Protein AF-A0A4Q2QR35-F1 (afdb_monomer_lite)

Foldseek 3Di:
DQEPQDPDDDDDAFQCPCVVVCVVVVRHVLHDDDPQQKAWQDLDPPDCRHPLNSVLSVLCSPPNPVCSQVVLQVVLVVCCVPWHPDDPPDGSSSSVSCCRNPTVVVVQCVVQPPHGQWDWDAPPDVRPTIITGRCRNRDPVD

Secondary structure (DSSP, 8-state):
-B-SSSSSB----STTTTHHHHHHTTTTSSSPPPSSSEEE--SSS--TTSHHHHHHHHHHHHH-STTHHHHHHHHHHHHHHHTS---TT--HHHHHHHHIIIIIHHHHHHHHTTS-SSEEEE-STT-S-EEEE-GGG--TT-

Structure (mmCIF, N/CA/C/O backbone):
data_AF-A0A4Q2QR35-F1
#
_entry.id   AF-A0A4Q2QR35-F1
#
loop_
_atom_site.group_PDB
_atom_site.id
_atom_site.type_symbol
_atom_site.label_atom_id
_atom_site.label_alt_id
_atom_site.label_comp_id
_atom_site.label_asym_id
_atom_site.label_entity_id
_atom_site.label_seq_id
_atom_site.pdbx_PDB_ins_code
_atom_site.Cartn_x
_atom_site.Cartn_y
_atom_site.Cartn_z
_atom_site.occupancy
_atom_site.B_iso_or_equiv
_atom_site.auth_seq_id
_atom_site.auth_comp_id
_atom_site.auth_asym_id
_atom_site.auth_atom_id
_atom_site.pdbx_PDB_model_num
ATOM 1 N N . ARG A 1 1 ? 11.200 -2.510 -7.151 1.00 91.19 1 ARG A N 1
ATOM 2 C CA . ARG A 1 1 ? 9.877 -3.135 -7.326 1.00 91.19 1 ARG A CA 1
ATOM 3 C C . ARG A 1 1 ? 10.066 -4.628 -7.546 1.00 91.19 1 ARG A C 1
ATOM 5 O O . ARG A 1 1 ? 10.748 -5.020 -8.490 1.00 91.19 1 ARG A O 1
ATOM 12 N N . TYR A 1 2 ? 9.499 -5.421 -6.643 1.00 95.06 2 TYR A N 1
ATOM 13 C CA . TYR A 1 2 ? 9.381 -6.875 -6.768 1.00 95.06 2 TYR A CA 1
ATOM 14 C C . TYR A 1 2 ? 8.197 -7.239 -7.665 1.00 95.06 2 TYR A C 1
ATOM 16 O O . TYR A 1 2 ? 7.339 -6.388 -7.914 1.00 95.06 2 TYR A O 1
ATOM 24 N N . SER A 1 3 ? 8.164 -8.479 -8.143 1.00 96.56 3 SER A N 1
ATOM 25 C CA . SER A 1 3 ? 7.060 -9.021 -8.930 1.00 96.56 3 SER A CA 1
ATOM 26 C C . SER A 1 3 ? 6.610 -10.373 -8.389 1.00 96.56 3 SER A C 1
ATOM 28 O O . SER A 1 3 ? 7.407 -11.089 -7.794 1.00 96.56 3 SER A O 1
ATOM 30 N N . LEU A 1 4 ? 5.345 -10.715 -8.629 1.00 97.00 4 LEU A N 1
ATOM 31 C CA . LEU A 1 4 ? 4.833 -12.076 -8.462 1.00 97.00 4 LEU A CA 1
ATOM 32 C C . LEU A 1 4 ? 5.159 -12.960 -9.679 1.00 97.00 4 LEU A C 1
ATOM 34 O O . LEU A 1 4 ? 5.095 -14.178 -9.587 1.00 97.00 4 LEU A O 1
ATOM 38 N N . ASP A 1 5 ? 5.543 -12.352 -10.805 1.00 97.75 5 ASP A N 1
ATOM 39 C CA . ASP A 1 5 ? 5.829 -13.030 -12.074 1.00 97.75 5 ASP A CA 1
ATOM 40 C C . ASP A 1 5 ? 7.321 -13.365 -12.265 1.00 97.75 5 ASP A C 1
ATOM 42 O O . ASP A 1 5 ? 7.686 -14.070 -13.205 1.00 97.75 5 ASP A O 1
ATOM 46 N N . ARG A 1 6 ? 8.210 -12.820 -11.422 1.00 97.38 6 ARG A N 1
ATOM 47 C CA . ARG A 1 6 ? 9.669 -13.007 -11.514 1.00 97.38 6 ARG A CA 1
ATOM 48 C C . ARG A 1 6 ? 10.294 -13.068 -10.123 1.00 97.38 6 ARG A C 1
ATOM 50 O O . ARG A 1 6 ? 9.912 -12.310 -9.236 1.00 97.38 6 ARG A O 1
ATOM 57 N N . GLU A 1 7 ? 11.289 -13.934 -9.958 1.00 96.44 7 GLU A N 1
ATOM 58 C CA . GLU A 1 7 ? 12.021 -14.082 -8.699 1.00 96.44 7 GLU A CA 1
ATOM 59 C C . GLU A 1 7 ? 12.931 -12.873 -8.420 1.00 96.44 7 GLU A C 1
ATOM 61 O O . GLU A 1 7 ? 13.585 -12.334 -9.315 1.00 96.44 7 GLU A O 1
ATOM 66 N N . GLY A 1 8 ? 13.001 -12.465 -7.150 1.00 95.88 8 GLY A N 1
ATOM 67 C CA . GLY A 1 8 ? 13.925 -11.433 -6.684 1.00 95.88 8 GLY A CA 1
ATOM 68 C C . GLY A 1 8 ? 13.545 -9.998 -7.070 1.00 95.88 8 GLY A C 1
ATOM 69 O O . GLY A 1 8 ? 12.407 -9.669 -7.412 1.00 95.88 8 GLY A O 1
ATOM 70 N N . LEU A 1 9 ? 14.516 -9.092 -6.934 1.00 96.00 9 LEU A N 1
ATOM 71 C CA . LEU A 1 9 ? 14.343 -7.676 -7.254 1.00 96.00 9 LEU A CA 1
ATOM 72 C C . LEU A 1 9 ? 14.358 -7.470 -8.776 1.00 96.00 9 LEU A C 1
ATOM 74 O O . LEU A 1 9 ? 15.400 -7.607 -9.405 1.00 96.00 9 LEU A O 1
ATOM 78 N N . VAL A 1 10 ? 13.215 -7.080 -9.347 1.00 96.44 10 VAL A N 1
ATOM 79 C CA . VAL A 1 10 ? 13.045 -6.934 -10.806 1.00 96.44 10 VAL A CA 1
ATOM 80 C C . VAL A 1 10 ? 13.435 -5.548 -11.320 1.00 96.44 10 VAL A C 1
ATOM 82 O O . VAL A 1 10 ? 14.052 -5.425 -12.371 1.00 96.44 10 VAL A O 1
ATOM 85 N N . TYR A 1 11 ? 13.069 -4.487 -10.597 1.00 94.38 11 TYR A N 1
ATOM 86 C CA . TYR A 1 11 ? 13.303 -3.107 -11.040 1.00 94.38 11 TYR A CA 1
ATOM 87 C C . TYR A 1 11 ? 13.802 -2.224 -9.901 1.00 94.38 11 TYR A C 1
ATOM 89 O O . TYR A 1 11 ? 13.173 -2.175 -8.844 1.00 94.38 11 TYR A O 1
ATOM 97 N N . ALA A 1 12 ? 14.893 -1.490 -10.111 1.00 91.56 12 ALA A N 1
ATOM 98 C CA . ALA A 1 12 ? 15.470 -0.588 -9.108 1.00 91.56 12 ALA A CA 1
ATOM 99 C C . ALA A 1 12 ? 16.026 0.719 -9.703 1.00 91.56 12 ALA A C 1
ATOM 101 O O . ALA A 1 12 ? 16.805 1.407 -9.047 1.00 91.56 12 ALA A O 1
ATOM 102 N N . HIS A 1 13 ? 15.643 1.058 -10.937 1.00 88.88 13 HIS A N 1
ATOM 103 C CA . HIS A 1 13 ? 16.084 2.286 -11.598 1.00 88.88 13 HIS A CA 1
ATOM 104 C C . HIS A 1 13 ? 15.199 3.486 -11.226 1.00 88.88 13 HIS A C 1
ATOM 106 O O . HIS A 1 13 ? 14.014 3.345 -10.916 1.00 88.88 13 HIS A O 1
ATOM 112 N N . GLU A 1 14 ? 15.772 4.685 -11.280 1.00 85.69 14 GLU A N 1
ATOM 113 C CA . GLU A 1 14 ? 15.060 5.958 -11.114 1.00 85.69 14 GLU A CA 1
ATOM 114 C C . GLU A 1 14 ? 14.505 6.488 -12.448 1.00 85.69 14 GLU A C 1
ATOM 116 O O . GLU A 1 14 ? 14.968 6.106 -13.527 1.00 85.69 14 GLU A O 1
ATOM 121 N N . GLY A 1 15 ? 13.512 7.379 -12.380 1.00 86.56 15 GLY A N 1
ATOM 122 C CA . GLY A 1 15 ? 12.975 8.085 -13.550 1.00 86.56 15 GLY A CA 1
ATOM 123 C C . GLY A 1 15 ? 12.223 7.188 -14.536 1.00 86.56 15 GLY A C 1
ATOM 124 O O . GLY A 1 15 ? 12.130 7.519 -15.717 1.00 86.56 15 GLY A O 1
ATOM 125 N N . ASN A 1 16 ? 11.733 6.035 -14.064 1.00 87.81 16 ASN A N 1
ATOM 126 C CA . ASN A 1 16 ? 10.980 5.044 -14.847 1.00 87.81 16 ASN A CA 1
ATOM 127 C C . ASN A 1 16 ? 11.742 4.470 -16.067 1.00 87.81 16 ASN A C 1
ATOM 129 O O . ASN A 1 16 ? 11.131 3.922 -16.985 1.00 87.81 16 ASN A O 1
ATOM 133 N N . LYS A 1 17 ? 13.078 4.584 -16.085 1.00 90.81 17 LYS A N 1
ATOM 134 C CA . LYS A 1 17 ? 13.942 4.134 -17.189 1.00 90.81 17 LYS A CA 1
ATOM 135 C C . LYS A 1 17 ? 13.889 2.616 -17.354 1.00 90.81 17 LYS A C 1
ATOM 137 O O . LYS A 1 17 ? 14.267 1.896 -16.437 1.00 90.81 17 LYS A O 1
ATOM 142 N N . GLY A 1 18 ? 13.483 2.130 -18.526 1.00 91.94 18 GLY A N 1
ATOM 143 C CA . GLY A 1 18 ? 13.406 0.689 -18.801 1.00 91.94 18 GLY A CA 1
ATOM 144 C C . GLY A 1 18 ? 12.175 -0.002 -18.197 1.00 91.94 18 GLY A C 1
ATOM 145 O O . GLY A 1 18 ? 12.056 -1.225 -18.262 1.00 91.94 18 GLY A O 1
ATOM 146 N N . PHE A 1 19 ? 11.279 0.744 -17.534 1.00 92.62 19 PHE A N 1
ATOM 147 C CA . PHE A 1 19 ? 10.135 0.151 -16.842 1.00 92.62 19 PHE A CA 1
ATOM 148 C C . PHE A 1 19 ? 9.063 -0.348 -17.818 1.00 92.62 19 PHE A C 1
ATOM 150 O O . PHE A 1 19 ? 8.496 -1.419 -17.612 1.00 92.62 19 PHE A O 1
ATOM 157 N N . SER A 1 20 ? 8.795 0.409 -18.885 1.00 92.31 20 SER A N 1
ATOM 158 C CA . SER A 1 20 ? 7.781 0.061 -19.888 1.00 92.31 20 SER A CA 1
ATOM 159 C C . SER A 1 20 ? 8.139 -1.221 -20.640 1.00 92.31 20 SER A C 1
ATOM 161 O O . SER A 1 20 ? 7.267 -2.039 -20.918 1.00 92.31 20 SER A O 1
ATOM 163 N N . GLU A 1 21 ? 9.425 -1.428 -20.911 1.00 95.19 21 GLU A N 1
ATOM 164 C CA . GLU A 1 21 ? 9.965 -2.632 -21.536 1.00 95.19 21 GLU A CA 1
ATOM 165 C C . GLU A 1 21 ? 9.752 -3.847 -20.628 1.00 95.19 21 GLU A C 1
ATOM 167 O O . GLU A 1 21 ? 9.190 -4.848 -21.066 1.00 95.19 21 GLU A O 1
ATOM 172 N N . LEU A 1 22 ? 10.075 -3.733 -19.334 1.00 95.50 22 LEU A N 1
ATOM 173 C CA . LEU A 1 22 ? 9.804 -4.796 -18.358 1.00 95.50 22 LEU A CA 1
ATOM 174 C C . LEU A 1 22 ? 8.311 -5.141 -18.281 1.00 95.50 22 LEU A C 1
ATOM 176 O O . LEU A 1 22 ? 7.949 -6.316 -18.212 1.00 95.50 22 LEU A O 1
ATOM 180 N N . VAL A 1 23 ? 7.434 -4.132 -18.299 1.00 94.81 23 VAL A N 1
ATOM 181 C CA . VAL A 1 23 ? 5.980 -4.350 -18.330 1.00 94.81 23 VAL A CA 1
ATOM 182 C C . VAL A 1 23 ? 5.572 -5.101 -19.603 1.00 94.81 23 VAL A C 1
ATOM 184 O O . VAL A 1 23 ? 4.824 -6.073 -19.505 1.00 94.81 23 VAL A O 1
ATOM 187 N N . ALA A 1 24 ? 6.089 -4.707 -20.771 1.00 96.19 24 ALA A N 1
ATOM 188 C CA . ALA A 1 24 ? 5.803 -5.360 -22.051 1.00 96.19 24 ALA A CA 1
ATOM 189 C C . ALA A 1 24 ? 6.291 -6.820 -22.100 1.00 96.19 24 ALA A C 1
ATOM 191 O O . ALA A 1 24 ? 5.632 -7.677 -22.683 1.00 96.19 24 ALA A O 1
ATOM 192 N N . GLU A 1 25 ? 7.396 -7.13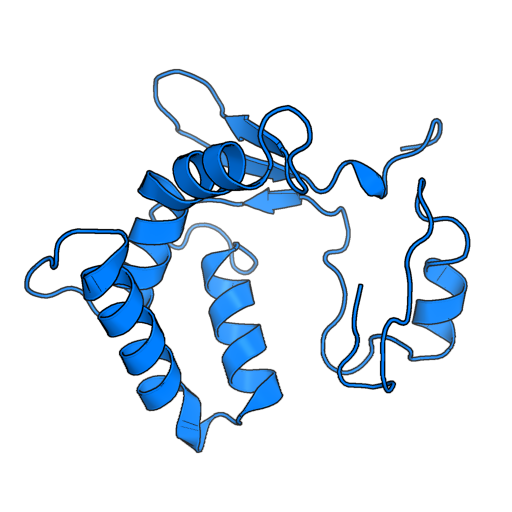0 -21.424 1.00 96.62 25 GLU A N 1
ATOM 193 C CA . GLU A 1 25 ? 7.897 -8.497 -21.237 1.00 96.62 25 GLU A CA 1
ATOM 194 C C . GLU A 1 25 ? 7.123 -9.306 -20.173 1.00 96.62 25 GLU A C 1
ATOM 196 O O . GLU A 1 25 ? 7.540 -10.403 -19.791 1.00 96.62 25 GLU A O 1
ATOM 201 N N . GLY A 1 26 ? 6.030 -8.765 -19.630 1.00 96.56 26 GLY A N 1
ATOM 202 C CA . GLY A 1 26 ? 5.183 -9.453 -18.659 1.00 96.56 26 GLY A CA 1
ATOM 203 C C . GLY A 1 26 ? 5.749 -9.499 -17.240 1.00 96.56 26 GLY A C 1
ATOM 204 O O . GLY A 1 26 ? 5.298 -10.312 -16.439 1.00 96.56 26 GLY A O 1
ATOM 205 N N . ALA A 1 27 ? 6.710 -8.635 -16.894 1.00 97.00 27 ALA A N 1
ATOM 206 C CA . ALA A 1 27 ? 7.336 -8.642 -15.573 1.00 97.00 27 ALA A CA 1
ATOM 207 C C . ALA A 1 27 ? 6.392 -8.271 -14.420 1.00 97.00 27 ALA A C 1
ATOM 209 O O . ALA A 1 27 ? 6.796 -8.443 -13.280 1.00 97.00 27 ALA A O 1
ATOM 210 N N . TYR A 1 28 ? 5.194 -7.737 -14.681 1.00 96.81 28 TYR A N 1
ATOM 211 C CA . TYR A 1 28 ? 4.214 -7.311 -13.666 1.00 96.81 28 TYR A CA 1
ATOM 212 C C . TYR A 1 28 ? 2.772 -7.657 -14.070 1.00 96.81 28 TYR A C 1
ATOM 214 O O . TYR A 1 28 ? 1.852 -6.882 -13.812 1.00 96.81 28 TYR A O 1
ATOM 222 N N . LYS A 1 29 ? 2.576 -8.779 -14.766 1.00 96.56 29 LYS A N 1
ATOM 223 C CA . LYS A 1 29 ? 1.272 -9.196 -15.290 1.00 96.56 29 LYS A CA 1
ATOM 224 C C . LYS A 1 29 ? 0.277 -9.525 -14.175 1.00 96.56 29 LYS A C 1
ATOM 226 O O . LYS A 1 29 ? -0.887 -9.159 -14.293 1.00 96.56 29 LYS A O 1
ATOM 231 N N . THR A 1 30 ? 0.728 -10.197 -13.117 1.00 97.25 30 THR A N 1
ATOM 232 C CA . THR A 1 30 ? -0.154 -10.671 -12.040 1.00 97.25 30 THR A CA 1
ATOM 233 C C . THR A 1 30 ? -0.607 -9.530 -11.127 1.00 97.25 30 THR A C 1
ATOM 235 O O . THR A 1 30 ? -1.761 -9.490 -10.719 1.00 97.25 30 THR A O 1
ATOM 238 N N . PHE A 1 31 ? 0.271 -8.562 -10.845 1.00 96.50 31 PHE A N 1
ATOM 239 C CA . PHE A 1 31 ? -0.081 -7.363 -10.079 1.00 96.50 31 PHE A CA 1
ATOM 240 C C . PHE A 1 31 ? 0.596 -6.111 -10.670 1.00 96.50 31 PHE A C 1
ATOM 242 O O . PHE A 1 31 ? 1.737 -5.768 -10.304 1.00 96.50 31 PHE A O 1
ATOM 249 N N . PRO A 1 32 ? -0.086 -5.417 -11.602 1.00 95.25 32 PRO A N 1
ATOM 250 C CA . PRO A 1 32 ? 0.458 -4.251 -12.284 1.00 95.25 32 PRO A CA 1
ATOM 251 C C . PRO A 1 32 ? 0.827 -3.108 -11.335 1.00 95.25 32 PRO A C 1
ATOM 253 O O . PRO A 1 32 ? 0.278 -2.939 -10.240 1.00 95.25 32 PRO A O 1
ATOM 256 N N . ALA A 1 33 ? 1.797 -2.293 -11.752 1.00 92.69 33 ALA A N 1
ATOM 257 C CA . ALA A 1 33 ? 2.019 -1.013 -11.093 1.00 92.69 33 ALA A CA 1
ATOM 258 C C . ALA A 1 33 ? 0.815 -0.099 -11.312 1.00 92.69 33 ALA A C 1
ATOM 260 O O . ALA A 1 33 ? 0.085 -0.239 -12.289 1.00 92.69 33 ALA A O 1
ATOM 261 N N . ASP A 1 34 ? 0.633 0.835 -10.389 1.00 92.44 34 ASP A N 1
ATOM 262 C CA . ASP A 1 34 ? -0.281 1.943 -10.606 1.00 92.44 34 ASP A CA 1
ATOM 263 C C . ASP A 1 34 ? 0.103 2.733 -11.869 1.00 92.44 34 ASP A C 1
ATOM 265 O O . ASP A 1 34 ? 1.296 2.831 -12.183 1.00 92.44 34 ASP A O 1
ATOM 269 N N . SER A 1 35 ? -0.871 3.229 -12.631 1.00 88.62 35 SER A N 1
ATOM 270 C CA . SER A 1 35 ? -0.611 3.839 -13.939 1.00 88.62 35 SER A CA 1
ATOM 271 C C . SER A 1 35 ? 0.199 5.124 -13.828 1.00 88.62 35 SER A C 1
ATOM 273 O O . SER A 1 35 ? 1.215 5.256 -14.515 1.00 88.62 35 SER A O 1
ATOM 275 N N . ASP A 1 36 ? -0.201 6.025 -12.934 1.00 88.88 36 ASP A N 1
ATOM 276 C CA . ASP A 1 36 ? 0.436 7.328 -12.727 1.00 88.88 36 ASP A CA 1
ATOM 277 C C . ASP A 1 36 ? 1.259 7.373 -11.429 1.00 88.88 36 ASP A C 1
ATOM 279 O O . ASP A 1 36 ? 2.115 8.238 -11.255 1.00 88.88 36 ASP A O 1
ATOM 283 N N . GLY A 1 37 ? 1.111 6.371 -10.558 1.00 90.81 37 GLY A N 1
ATOM 284 C CA . GLY A 1 37 ? 1.793 6.327 -9.273 1.00 90.81 37 GLY A CA 1
ATOM 285 C C . GLY A 1 37 ? 1.152 7.245 -8.236 1.00 90.81 37 GLY A C 1
ATOM 286 O O . GLY A 1 37 ? 1.826 7.557 -7.250 1.00 90.81 37 GLY A O 1
ATOM 287 N N . ILE A 1 38 ? -0.094 7.667 -8.452 1.00 93.06 38 ILE A N 1
ATOM 288 C CA . ILE A 1 38 ? -0.898 8.492 -7.558 1.00 93.06 38 ILE A CA 1
ATOM 289 C C . ILE A 1 38 ? -1.971 7.598 -6.951 1.00 93.06 38 ILE A C 1
ATOM 291 O O . ILE A 1 38 ? -2.895 7.153 -7.610 1.00 93.06 38 ILE A O 1
ATOM 295 N N . LEU A 1 39 ? -1.859 7.351 -5.653 1.00 94.50 39 LEU A N 1
ATOM 296 C CA . LEU A 1 39 ? -2.762 6.463 -4.937 1.00 94.50 39 LEU A CA 1
ATOM 297 C C . LEU A 1 39 ? -3.631 7.281 -3.982 1.00 94.50 39 LEU A C 1
ATOM 299 O O . LEU A 1 39 ? -3.097 7.769 -2.979 1.00 94.50 39 LEU A O 1
ATOM 303 N N . PRO A 1 40 ? -4.939 7.450 -4.248 1.00 95.50 40 PRO A N 1
ATOM 304 C CA . PRO A 1 40 ? -5.844 8.114 -3.319 1.00 95.50 40 PRO A CA 1
ATOM 305 C C . PRO A 1 40 ? -5.779 7.481 -1.925 1.00 95.50 40 PRO A C 1
ATOM 307 O O . PRO A 1 40 ? -5.769 6.259 -1.772 1.00 95.50 40 PRO A O 1
ATOM 310 N N . LEU A 1 41 ? -5.707 8.320 -0.897 1.00 94.38 41 LEU A N 1
ATOM 311 C CA . LEU A 1 41 ? -5.577 7.925 0.500 1.00 94.38 41 LEU A CA 1
ATOM 312 C C . LEU A 1 41 ? -6.768 8.477 1.284 1.00 94.38 41 LEU A C 1
ATOM 314 O O . LEU A 1 41 ? -6.650 9.461 2.011 1.00 94.38 41 LEU A O 1
ATOM 318 N N . MET A 1 42 ? -7.919 7.837 1.103 1.00 89.06 42 MET A N 1
ATOM 319 C CA . MET A 1 42 ? -9.195 8.307 1.638 1.00 89.06 42 MET A CA 1
ATOM 320 C C . MET A 1 42 ? -9.612 7.518 2.879 1.00 89.06 42 MET A C 1
ATOM 322 O O . MET A 1 42 ? -9.319 6.327 3.021 1.00 89.06 42 MET A O 1
ATOM 326 N N . ASP A 1 43 ? -10.316 8.182 3.790 1.00 88.31 43 ASP A N 1
ATOM 327 C CA . ASP A 1 43 ? -10.919 7.565 4.972 1.00 88.31 43 ASP A CA 1
ATOM 328 C C . ASP A 1 43 ? -12.221 6.809 4.669 1.00 88.31 43 ASP A C 1
ATOM 330 O O . ASP A 1 43 ? -12.694 6.069 5.532 1.00 88.31 43 ASP A O 1
ATOM 334 N N . ASP A 1 44 ? -12.718 6.905 3.434 1.00 88.62 44 ASP A N 1
ATOM 335 C CA . ASP A 1 44 ? -13.913 6.233 2.921 1.00 88.62 44 ASP A CA 1
ATOM 336 C C . ASP A 1 44 ? -13.707 5.746 1.463 1.00 88.62 44 ASP A C 1
ATOM 338 O O . ASP A 1 44 ? -12.735 6.124 0.802 1.00 88.62 44 ASP A O 1
ATOM 342 N N . GLU A 1 45 ? -14.587 4.875 0.966 1.00 87.25 45 GLU A N 1
ATOM 343 C CA . GLU A 1 45 ? -14.531 4.235 -0.363 1.00 87.25 45 GLU A CA 1
ATOM 344 C C . GLU A 1 45 ? -15.003 5.179 -1.483 1.00 87.25 45 GLU A C 1
ATOM 346 O O . GLU A 1 45 ? -16.053 4.992 -2.091 1.00 87.25 45 GLU A O 1
ATOM 351 N N . TRP A 1 46 ? -14.236 6.241 -1.746 1.00 85.75 46 TRP A N 1
ATOM 352 C CA . TRP A 1 46 ? -14.572 7.217 -2.797 1.00 85.75 46 TRP A CA 1
ATOM 353 C C . TRP A 1 46 ? -13.979 6.882 -4.168 1.00 85.75 46 TRP A C 1
ATOM 355 O O . TRP A 1 46 ? -14.491 7.358 -5.181 1.00 85.75 46 TRP A O 1
ATOM 365 N N . PHE A 1 47 ? -12.900 6.095 -4.201 1.00 86.88 47 PHE A N 1
ATOM 366 C CA . PHE A 1 47 ? -12.202 5.701 -5.424 1.00 86.88 47 PHE A CA 1
ATOM 367 C C . PHE A 1 47 ? -12.009 4.186 -5.450 1.00 86.88 47 PHE A C 1
ATOM 369 O O . PHE A 1 47 ? -11.573 3.591 -4.463 1.00 86.88 47 PHE A O 1
ATOM 376 N N . ASP A 1 48 ? -12.289 3.573 -6.598 1.00 85.50 48 ASP A N 1
ATOM 377 C CA . ASP A 1 48 ? -12.195 2.120 -6.778 1.00 85.50 48 ASP A CA 1
ATOM 378 C C . ASP A 1 48 ? -10.754 1.594 -6.625 1.00 85.50 48 ASP A C 1
ATOM 380 O O . ASP A 1 48 ? -10.541 0.435 -6.268 1.00 85.50 48 ASP A O 1
ATOM 384 N N . ASP A 1 49 ? -9.756 2.446 -6.864 1.00 88.25 49 ASP A N 1
ATOM 385 C CA . ASP A 1 49 ? 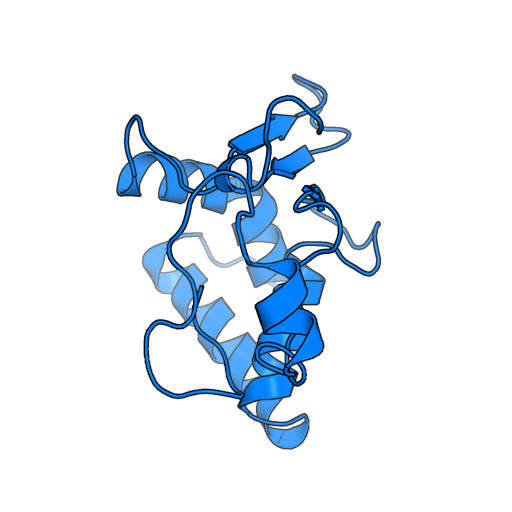-8.328 2.125 -6.897 1.00 88.25 49 ASP A CA 1
ATOM 386 C C . ASP A 1 49 ? -7.512 2.782 -5.773 1.00 88.25 49 ASP A C 1
ATOM 388 O O . ASP A 1 49 ? -6.281 2.868 -5.850 1.00 88.25 49 ASP A O 1
ATOM 392 N N . ASP A 1 50 ? -8.174 3.202 -4.692 1.00 94.38 50 ASP A N 1
ATOM 393 C CA . ASP A 1 50 ? -7.479 3.754 -3.535 1.00 94.38 50 ASP A CA 1
ATOM 394 C C . ASP A 1 50 ? -6.491 2.757 -2.893 1.00 94.38 50 ASP A C 1
ATOM 396 O O . ASP A 1 50 ? -6.467 1.549 -3.171 1.00 94.38 50 ASP A O 1
ATOM 400 N N . VAL A 1 51 ? -5.639 3.262 -1.996 1.00 96.00 51 VAL A N 1
ATOM 401 C CA . VAL A 1 51 ? -4.607 2.438 -1.345 1.00 96.00 51 VAL A CA 1
ATOM 402 C C . VAL A 1 51 ? -5.211 1.226 -0.622 1.00 96.00 51 VAL A C 1
ATOM 404 O O . VAL A 1 51 ? -4.608 0.152 -0.635 1.00 96.00 51 VAL A O 1
ATOM 407 N N . THR A 1 52 ? -6.390 1.363 -0.013 1.00 96.94 52 THR A N 1
ATOM 408 C CA . THR A 1 52 ? -7.060 0.271 0.708 1.00 96.94 52 THR A CA 1
ATOM 409 C C . THR A 1 52 ? -7.520 -0.811 -0.266 1.00 96.94 52 THR A C 1
ATOM 411 O O . THR A 1 52 ? -7.222 -1.991 -0.055 1.00 96.94 52 THR A O 1
ATOM 414 N N . SER A 1 53 ? -8.176 -0.420 -1.360 1.00 95.62 53 SER A N 1
ATOM 415 C CA . SER A 1 53 ? -8.608 -1.318 -2.432 1.00 95.62 53 SER A CA 1
ATOM 416 C C . SER A 1 53 ? -7.418 -2.053 -3.042 1.00 95.62 53 SER A C 1
ATOM 418 O O . SER A 1 53 ? -7.463 -3.272 -3.205 1.00 95.62 53 SER A O 1
ATOM 420 N N . ARG A 1 54 ? -6.294 -1.362 -3.269 1.00 96.06 54 ARG A N 1
ATOM 421 C CA . ARG A 1 54 ? -5.062 -1.997 -3.764 1.00 96.06 54 ARG A CA 1
ATOM 422 C C . ARG A 1 54 ? -4.438 -2.976 -2.772 1.00 96.06 54 ARG A C 1
ATOM 424 O O . ARG A 1 54 ? -3.883 -3.982 -3.209 1.00 96.06 54 ARG A O 1
ATOM 431 N N . VAL A 1 55 ? -4.507 -2.715 -1.464 1.00 97.25 55 VAL A N 1
ATOM 432 C CA . VAL A 1 55 ? -4.050 -3.671 -0.437 1.00 97.25 55 VAL A CA 1
ATOM 433 C C . VAL A 1 55 ? -4.926 -4.921 -0.455 1.00 97.25 55 VAL A C 1
ATOM 435 O O . VAL A 1 55 ? -4.390 -6.027 -0.516 1.00 97.25 55 VAL A O 1
ATOM 438 N N . LYS A 1 56 ? -6.254 -4.757 -0.467 1.00 97.69 56 LYS A N 1
ATOM 439 C CA . LYS A 1 56 ? -7.203 -5.874 -0.582 1.00 97.69 56 LYS A CA 1
ATOM 440 C C . LYS A 1 56 ? -6.942 -6.695 -1.845 1.00 97.69 56 LYS A C 1
ATOM 442 O O . LYS A 1 56 ? -6.845 -7.917 -1.770 1.00 97.69 56 LYS A O 1
ATOM 447 N N . GLU A 1 57 ? -6.767 -6.022 -2.979 1.00 97.31 57 GLU A N 1
ATOM 448 C CA . GLU A 1 57 ? -6.481 -6.663 -4.260 1.00 97.31 57 GLU A CA 1
ATOM 449 C C . GLU A 1 57 ? -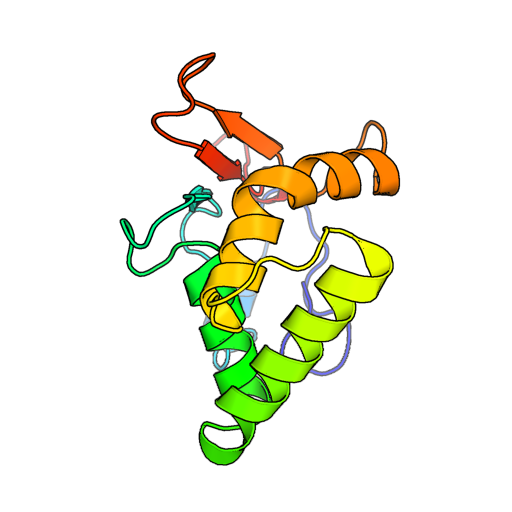5.167 -7.441 -4.234 1.00 97.31 57 GLU A C 1
ATOM 451 O O . GLU A 1 57 ? -5.104 -8.572 -4.713 1.00 97.31 57 GLU A O 1
ATOM 456 N N . PHE A 1 58 ? -4.119 -6.865 -3.644 1.00 97.81 58 PHE A N 1
ATOM 457 C CA . PHE A 1 58 ? -2.831 -7.532 -3.513 1.00 97.81 58 PHE A CA 1
ATOM 458 C C . PHE A 1 58 ? -2.934 -8.800 -2.660 1.00 97.81 58 PHE A C 1
ATOM 460 O O . PHE A 1 58 ? -2.454 -9.853 -3.073 1.00 97.81 58 PHE A O 1
ATOM 467 N N . VAL A 1 59 ? -3.594 -8.721 -1.500 1.00 98.38 59 VAL A N 1
ATOM 468 C CA . VAL A 1 59 ? -3.799 -9.880 -0.616 1.00 98.38 59 VAL A CA 1
ATOM 469 C C . VAL A 1 59 ? -4.576 -10.979 -1.344 1.00 98.38 59 VAL A C 1
ATOM 471 O O . VAL A 1 59 ? -4.141 -12.130 -1.357 1.00 98.38 59 VAL A O 1
ATOM 474 N N . ARG A 1 60 ? -5.667 -10.617 -2.026 1.00 98.25 60 ARG A N 1
ATOM 475 C CA . ARG A 1 60 ? -6.449 -11.546 -2.851 1.00 98.25 60 ARG A CA 1
ATOM 476 C C . ARG A 1 60 ? -5.602 -12.200 -3.941 1.00 98.25 60 ARG A C 1
ATOM 478 O O . ARG A 1 60 ? -5.691 -13.400 -4.159 1.00 98.25 60 ARG A O 1
ATOM 485 N N . THR A 1 61 ? -4.778 -11.414 -4.625 1.00 98.00 61 THR A N 1
ATOM 486 C CA . THR A 1 61 ? -3.955 -11.893 -5.742 1.00 98.00 61 THR A CA 1
ATOM 487 C C . THR A 1 61 ? -2.912 -12.913 -5.287 1.00 98.00 61 THR A C 1
ATOM 489 O O . THR A 1 61 ? -2.647 -13.879 -5.996 1.00 98.00 61 THR A O 1
ATOM 492 N N . VAL A 1 62 ? -2.303 -12.704 -4.116 1.00 97.50 62 VAL A N 1
ATOM 493 C CA . VAL A 1 62 ? -1.213 -13.558 -3.623 1.00 97.50 62 VAL A CA 1
ATOM 494 C C . VAL A 1 62 ? -1.730 -14.838 -2.966 1.00 97.50 62 VAL A C 1
ATOM 496 O O . VAL A 1 62 ? -1.116 -15.889 -3.142 1.00 97.50 62 VAL A O 1
ATOM 499 N N . TRP A 1 63 ? -2.832 -14.762 -2.214 1.00 97.56 63 TRP A N 1
ATOM 500 C CA . TRP A 1 63 ? -3.322 -15.878 -1.393 1.00 97.56 63 TRP A CA 1
ATOM 501 C C . TRP A 1 63 ? -4.674 -16.453 -1.826 1.00 97.56 63 TRP A C 1
ATOM 503 O O . TRP A 1 63 ? -5.138 -17.402 -1.204 1.00 97.56 63 TRP A O 1
ATOM 513 N N . GLY A 1 64 ? -5.295 -15.926 -2.880 1.00 97.81 64 GLY A N 1
ATOM 514 C CA . GLY A 1 64 ? -6.607 -16.372 -3.345 1.00 97.81 64 GLY A CA 1
ATOM 515 C C . GLY A 1 64 ? -7.774 -15.708 -2.609 1.00 97.81 64 GLY A C 1
ATOM 516 O O . GLY A 1 64 ? -7.617 -15.061 -1.570 1.00 97.81 64 GLY A O 1
ATOM 517 N N . GLU A 1 65 ? -8.970 -15.859 -3.177 1.00 98.00 65 GLU A N 1
ATOM 518 C CA . GLU A 1 65 ? -10.215 -15.318 -2.610 1.00 98.00 65 GLU A CA 1
ATOM 519 C C . GLU A 1 65 ? -10.620 -16.089 -1.347 1.00 98.00 65 GLU A C 1
ATOM 521 O O . GLU A 1 65 ? -11.098 -15.502 -0.379 1.00 98.00 65 GLU A O 1
ATOM 526 N N . GLU A 1 66 ? -10.369 -17.400 -1.325 1.00 98.19 66 GLU A N 1
ATOM 527 C CA . GLU A 1 66 ? -10.703 -18.299 -0.222 1.00 98.19 66 GLU A CA 1
ATOM 528 C C . GLU A 1 66 ? -10.045 -17.904 1.110 1.00 98.19 66 GLU A C 1
ATOM 530 O O . GLU A 1 66 ? -10.626 -18.135 2.169 1.00 98.19 66 GLU A O 1
ATOM 535 N N . HIS A 1 67 ? -8.874 -17.263 1.056 1.00 97.81 67 HIS A N 1
ATOM 536 C CA . HIS A 1 67 ? -8.108 -16.819 2.223 1.00 97.81 67 HIS A CA 1
ATOM 537 C C . HIS A 1 67 ? -8.162 -15.301 2.433 1.00 97.81 67 HIS A C 1
ATOM 539 O O . HIS A 1 67 ? -7.496 -14.773 3.325 1.00 97.81 67 HIS A O 1
ATOM 545 N N . LEU A 1 68 ? -8.923 -14.564 1.618 1.00 98.44 68 LEU A N 1
ATOM 546 C CA . LEU A 1 68 ? -8.907 -13.103 1.644 1.00 98.44 68 LEU A CA 1
ATOM 547 C C . LEU A 1 68 ? -9.347 -12.552 3.004 1.00 98.44 68 LEU A C 1
ATOM 549 O O . LEU A 1 68 ? -8.652 -11.721 3.584 1.00 98.44 68 LEU A O 1
ATOM 553 N N . GLN A 1 69 ? -10.480 -13.029 3.521 1.00 98.38 69 GLN A N 1
ATOM 554 C CA . GLN A 1 69 ? -11.039 -12.532 4.779 1.00 98.38 69 GLN A CA 1
ATOM 555 C C . GLN A 1 69 ? -10.096 -12.792 5.964 1.00 98.38 69 GLN A C 1
ATOM 557 O O . GLN A 1 69 ? -9.786 -11.863 6.704 1.00 98.38 69 GLN A O 1
ATOM 562 N N . GLU A 1 70 ? -9.583 -14.020 6.087 1.00 98.50 70 GLU A N 1
ATOM 563 C CA . GLU A 1 70 ? -8.633 -14.418 7.135 1.00 98.50 70 GLU A CA 1
ATOM 564 C C . GLU A 1 70 ? -7.363 -13.552 7.104 1.00 98.50 70 GLU A C 1
ATOM 566 O O . GLU A 1 70 ? -6.918 -13.035 8.129 1.00 98.50 70 GLU A O 1
ATOM 571 N N . ASN A 1 71 ? -6.800 -13.321 5.914 1.00 98.69 71 ASN A N 1
ATOM 572 C CA . ASN A 1 71 ? -5.600 -12.501 5.770 1.00 98.69 71 ASN A CA 1
ATOM 573 C C . ASN A 1 71 ? -5.852 -11.022 6.103 1.00 98.69 71 ASN A C 1
ATOM 575 O O . ASN A 1 71 ? -4.997 -10.372 6.708 1.00 98.69 71 ASN A O 1
ATOM 579 N N . LEU A 1 72 ? -7.011 -10.470 5.728 1.00 98.69 72 LEU A N 1
ATOM 580 C CA . LEU A 1 72 ? -7.373 -9.097 6.091 1.00 98.69 72 LEU A CA 1
ATOM 581 C C . LEU A 1 72 ? -7.559 -8.952 7.604 1.00 98.69 72 LEU A C 1
ATOM 583 O O . LEU A 1 72 ? -7.090 -7.966 8.174 1.00 98.69 72 LEU A O 1
ATOM 587 N N . GLU A 1 73 ? -8.197 -9.926 8.256 1.00 98.56 73 GLU A N 1
ATOM 588 C CA . GLU A 1 73 ? -8.343 -9.975 9.715 1.00 98.56 73 GLU A CA 1
ATOM 589 C C . GLU A 1 73 ? -6.978 -10.010 10.402 1.00 98.56 73 GLU A C 1
ATOM 591 O O . GLU A 1 73 ? -6.700 -9.160 11.248 1.00 98.56 73 GLU A O 1
ATOM 596 N N . PHE A 1 74 ? -6.078 -10.888 9.955 1.00 98.50 74 PHE A N 1
ATOM 597 C CA . PHE A 1 74 ? -4.714 -10.971 10.474 1.00 98.50 74 PHE A CA 1
ATOM 598 C C . PHE A 1 74 ? -3.950 -9.638 10.367 1.00 98.50 74 PHE A C 1
ATOM 600 O O . PHE A 1 74 ? -3.284 -9.204 11.317 1.00 98.50 74 PHE A O 1
ATOM 607 N N . ILE A 1 75 ? -4.053 -8.953 9.222 1.00 98.50 75 ILE A N 1
ATOM 608 C CA . ILE A 1 75 ? -3.439 -7.632 9.026 1.00 98.50 75 ILE A CA 1
ATOM 609 C C . ILE A 1 75 ? -4.070 -6.604 9.975 1.00 98.50 75 ILE A C 1
ATOM 611 O O . ILE A 1 75 ? -3.346 -5.866 10.646 1.00 98.50 75 ILE A O 1
ATOM 615 N N . ALA A 1 76 ? -5.401 -6.549 10.055 1.00 98.56 76 ALA A N 1
ATOM 616 C CA . ALA A 1 76 ? -6.123 -5.600 10.899 1.00 98.56 76 ALA A CA 1
ATOM 617 C C . ALA A 1 76 ? -5.803 -5.777 12.394 1.00 98.56 76 ALA A C 1
ATOM 619 O O . ALA A 1 76 ? -5.540 -4.792 13.094 1.00 98.56 76 ALA A O 1
ATOM 620 N N . GLU A 1 77 ? -5.765 -7.020 12.877 1.00 98.31 77 GLU A N 1
ATOM 621 C CA . GLU A 1 77 ? -5.363 -7.362 14.243 1.00 98.31 77 GLU A CA 1
ATOM 622 C C . GLU A 1 77 ? -3.923 -6.926 14.523 1.00 98.31 77 GLU A C 1
ATOM 624 O O . GLU A 1 77 ? -3.659 -6.252 15.521 1.00 98.31 77 GLU A O 1
ATOM 629 N N . SER A 1 78 ? -3.000 -7.215 13.602 1.00 98.25 78 SER A N 1
ATOM 630 C CA . SER A 1 78 ? -1.597 -6.798 13.711 1.00 98.25 78 SER A CA 1
ATOM 631 C C . SER A 1 78 ? -1.455 -5.273 13.788 1.00 98.25 78 SER A C 1
ATOM 633 O O . SER A 1 78 ? -0.723 -4.746 14.630 1.00 98.25 78 SER A O 1
ATOM 635 N N . LEU A 1 79 ? -2.197 -4.530 12.963 1.00 98.25 79 LEU A N 1
ATOM 636 C CA . LEU A 1 79 ? -2.220 -3.065 13.016 1.00 98.25 79 LEU A CA 1
ATOM 637 C C . LEU A 1 79 ? -2.773 -2.551 14.352 1.00 98.25 79 LEU A C 1
ATOM 639 O O . LEU A 1 79 ? -2.259 -1.567 14.888 1.00 98.25 79 LEU A O 1
ATOM 643 N N . CYS A 1 80 ? -3.773 -3.223 14.922 1.00 97.94 80 CYS A N 1
ATOM 644 C CA . CYS A 1 80 ? -4.329 -2.868 16.226 1.00 97.94 80 CYS A CA 1
ATOM 645 C C . CYS A 1 80 ? -3.389 -3.180 17.403 1.00 97.94 80 CYS A C 1
ATOM 647 O O . CYS A 1 80 ? -3.457 -2.523 18.443 1.00 97.94 80 CYS A O 1
ATOM 649 N N . LEU A 1 81 ? -2.504 -4.166 17.251 1.00 97.50 81 LEU A N 1
ATOM 650 C CA . LEU A 1 81 ? -1.488 -4.488 18.252 1.00 97.50 81 LEU A CA 1
ATOM 651 C C . LEU A 1 81 ? -0.347 -3.467 18.263 1.00 97.50 81 LEU A C 1
ATOM 653 O O . LEU A 1 81 ? 0.154 -3.122 19.335 1.00 97.50 81 LEU A O 1
ATOM 657 N N . TYR A 1 82 ? 0.069 -2.983 17.088 1.00 96.50 82 TYR A N 1
ATOM 658 C CA . TYR A 1 82 ? 1.340 -2.263 16.958 1.00 96.50 82 TYR A CA 1
ATOM 659 C C . TYR A 1 82 ? 1.235 -0.802 16.513 1.00 96.50 82 TYR A C 1
ATOM 661 O O . TYR A 1 82 ? 2.172 -0.041 16.763 1.00 96.50 82 TYR A O 1
ATOM 669 N N . ALA A 1 83 ? 0.142 -0.389 15.867 1.00 96.94 83 ALA A N 1
ATOM 670 C CA . ALA A 1 83 ? 0.078 0.906 15.187 1.00 96.94 83 ALA A CA 1
ATOM 671 C C . ALA A 1 83 ? -1.102 1.792 15.612 1.00 96.94 83 ALA A C 1
ATOM 673 O O . ALA A 1 83 ? -0.938 3.002 15.773 1.00 96.94 83 ALA A O 1
ATOM 674 N N . ILE A 1 84 ? -2.291 1.220 15.802 1.00 97.69 84 ILE A N 1
ATOM 675 C CA . ILE A 1 84 ? -3.527 1.968 16.076 1.00 97.69 84 ILE A CA 1
ATOM 676 C C . ILE A 1 84 ? -4.329 1.323 17.200 1.00 97.69 84 ILE A C 1
ATOM 678 O O . ILE A 1 84 ? -4.219 0.135 17.454 1.00 97.69 84 ILE A O 1
ATOM 682 N N . LYS A 1 85 ? -5.174 2.097 17.888 1.00 96.81 85 LYS A N 1
ATOM 683 C CA . LYS A 1 85 ? -6.088 1.517 18.882 1.00 96.81 85 LYS A CA 1
ATOM 684 C C . LYS A 1 85 ? -7.224 0.748 18.184 1.00 96.81 85 LYS A C 1
ATOM 686 O O . LYS A 1 85 ? -7.711 1.238 17.155 1.00 96.81 85 LYS A O 1
ATOM 691 N N . PRO A 1 86 ? -7.686 -0.380 18.758 1.00 95.19 86 PRO A N 1
ATOM 692 C CA . PRO A 1 86 ? -8.904 -1.046 18.314 1.00 95.19 86 PRO A CA 1
ATOM 693 C C . PRO A 1 86 ? -10.114 -0.111 18.402 1.00 95.19 86 PRO A C 1
ATOM 695 O O . PRO A 1 86 ? -10.224 0.686 19.340 1.00 95.19 86 PRO A O 1
ATOM 698 N N . LYS A 1 87 ? -11.049 -0.242 17.459 1.00 95.94 87 LYS A N 1
ATOM 699 C CA . LYS A 1 87 ? -12.337 0.458 17.476 1.00 95.94 87 LYS A CA 1
ATOM 700 C C . LYS A 1 87 ? -13.458 -0.561 17.293 1.00 95.94 87 LYS A C 1
ATOM 702 O O . LYS A 1 87 ? -13.395 -1.434 16.436 1.00 95.94 87 LYS A O 1
ATOM 707 N N . LYS A 1 88 ? -14.462 -0.491 18.168 1.00 93.94 88 LYS A N 1
ATOM 708 C CA . LYS A 1 88 ? -15.545 -1.478 18.219 1.00 93.94 88 LYS A CA 1
ATOM 709 C C . LYS A 1 88 ? -16.439 -1.346 16.986 1.00 93.94 88 LYS A C 1
ATOM 711 O O . LYS A 1 88 ? -16.877 -0.241 16.682 1.00 93.94 88 LYS A O 1
ATOM 716 N N . GLY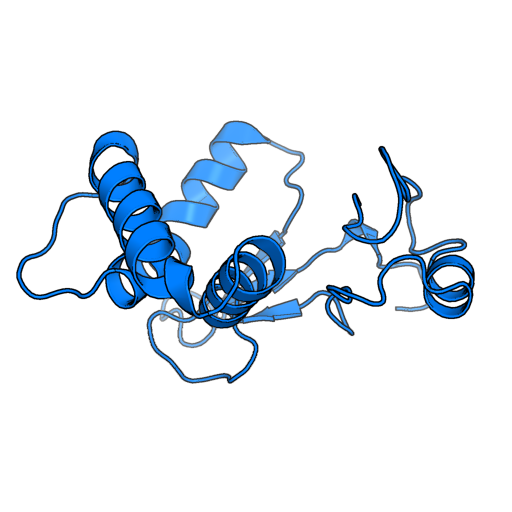 A 1 89 ? -16.760 -2.479 16.366 1.00 93.81 89 GLY A N 1
ATOM 717 C CA . GLY A 1 89 ? -17.687 -2.547 15.236 1.00 93.81 89 GLY A CA 1
ATOM 718 C C . GLY A 1 89 ? -17.079 -2.183 13.882 1.00 93.81 89 GLY A C 1
ATOM 719 O O . GLY A 1 89 ? -17.837 -2.080 12.931 1.00 93.81 89 GLY A O 1
ATOM 720 N N . GLU A 1 90 ? -15.757 -1.997 13.790 1.00 95.69 90 GLU A N 1
ATOM 721 C CA . GLU A 1 90 ? -15.065 -1.913 12.499 1.00 95.69 90 GLU A CA 1
ATOM 722 C C . GLU A 1 90 ? -14.759 -3.314 11.967 1.00 95.69 90 GLU A C 1
ATOM 724 O O . GLU A 1 90 ? -14.307 -4.193 12.704 1.00 95.69 90 GLU A O 1
ATOM 729 N N . SER A 1 91 ? -14.969 -3.497 10.670 1.00 97.12 91 SER A N 1
ATOM 730 C CA . SER A 1 91 ? -14.444 -4.615 9.897 1.00 97.12 91 SER A CA 1
AT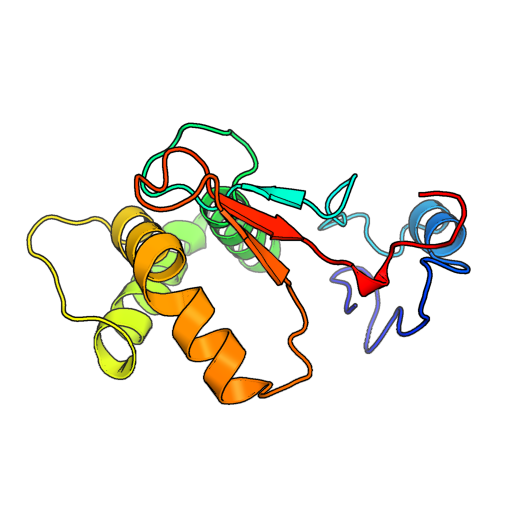OM 731 C C . SER A 1 91 ? -12.920 -4.531 9.755 1.00 97.12 91 SER A C 1
ATOM 733 O O . SER A 1 91 ? -12.282 -3.498 10.004 1.00 97.12 91 SER A O 1
ATOM 735 N N . ALA A 1 92 ? -12.317 -5.631 9.302 1.00 97.88 92 ALA A N 1
ATOM 736 C CA . ALA A 1 92 ? -10.891 -5.683 9.001 1.00 97.88 92 ALA A CA 1
ATOM 737 C C . ALA A 1 92 ? -10.485 -4.641 7.943 1.00 97.88 92 ALA A C 1
ATOM 739 O O . ALA A 1 92 ? -9.495 -3.928 8.114 1.00 97.88 92 ALA A O 1
ATOM 740 N N . LEU A 1 93 ? -11.287 -4.495 6.882 1.00 97.19 93 LEU A N 1
ATOM 741 C CA . LEU A 1 93 ? -11.006 -3.548 5.805 1.00 97.19 93 LEU A CA 1
ATOM 742 C C . LEU A 1 93 ? -11.126 -2.091 6.276 1.00 97.19 93 LEU A C 1
ATOM 744 O O . LEU A 1 93 ? -10.242 -1.290 5.982 1.00 97.19 93 LEU A O 1
ATOM 748 N N . GLU A 1 94 ? -12.146 -1.759 7.074 1.00 97.38 94 GLU A N 1
ATOM 749 C CA . GLU A 1 94 ? -12.283 -0.428 7.692 1.00 97.38 94 GLU A CA 1
ATOM 750 C C . GLU A 1 94 ? -11.116 -0.118 8.641 1.00 97.38 94 GLU A C 1
ATOM 752 O O . GLU A 1 94 ? -10.620 1.009 8.682 1.00 97.38 94 GLU A O 1
ATOM 757 N N . THR A 1 95 ? -10.621 -1.123 9.367 1.00 98.19 95 THR A N 1
ATOM 758 C CA . THR A 1 95 ? -9.442 -0.980 10.234 1.00 98.19 95 THR A CA 1
ATOM 759 C C . THR A 1 95 ? -8.183 -0.670 9.419 1.00 98.19 95 THR A C 1
ATOM 761 O O . THR A 1 95 ? -7.430 0.245 9.771 1.00 98.19 95 THR A O 1
ATOM 764 N N . ILE A 1 96 ? -7.963 -1.391 8.313 1.00 98.31 96 ILE A N 1
ATOM 765 C CA . ILE A 1 96 ? -6.852 -1.144 7.381 1.00 98.31 96 ILE A CA 1
ATOM 766 C C . ILE A 1 96 ? -6.975 0.258 6.772 1.00 98.31 96 ILE A C 1
ATOM 768 O O . ILE A 1 96 ? -6.008 1.020 6.805 1.00 98.31 96 ILE A O 1
ATOM 772 N N . ARG A 1 97 ? -8.167 0.636 6.298 1.00 97.44 97 ARG A N 1
ATOM 773 C CA . ARG A 1 97 ? -8.460 1.971 5.757 1.00 97.44 97 ARG A CA 1
ATOM 774 C C . ARG A 1 97 ? -8.133 3.069 6.760 1.00 97.44 97 ARG A C 1
ATOM 776 O O . ARG A 1 97 ? -7.395 4.001 6.446 1.00 97.44 97 ARG A O 1
ATOM 783 N N . ARG A 1 98 ? -8.603 2.932 8.002 1.00 96.94 98 ARG A N 1
ATOM 784 C CA . ARG A 1 98 ? -8.326 3.890 9.079 1.00 96.94 98 ARG A CA 1
ATOM 785 C C . ARG A 1 98 ? -6.837 3.987 9.388 1.00 96.94 98 ARG A C 1
ATOM 787 O O . ARG A 1 98 ? -6.338 5.086 9.632 1.00 96.94 98 ARG A O 1
ATOM 794 N N . TYR A 1 99 ? -6.112 2.869 9.406 1.00 98.06 99 TYR A N 1
ATOM 795 C CA . TYR A 1 99 ? -4.657 2.903 9.557 1.00 98.06 99 TYR A CA 1
ATOM 796 C C . TYR A 1 99 ? -4.006 3.715 8.430 1.00 98.06 99 TYR A C 1
ATOM 798 O O . TYR A 1 99 ? -3.220 4.627 8.707 1.00 98.06 99 TYR A O 1
ATOM 806 N N . LEU A 1 100 ? -4.367 3.414 7.182 1.00 97.19 100 LEU A N 1
ATOM 807 C CA . LEU A 1 100 ? -3.836 4.072 5.994 1.00 97.19 100 LEU A CA 1
ATOM 808 C C . LEU A 1 100 ? -4.100 5.586 6.017 1.00 97.19 100 LEU A C 1
ATOM 810 O O . LEU A 1 100 ? -3.160 6.365 5.865 1.00 97.19 100 LEU A O 1
ATOM 814 N N . SER A 1 101 ? -5.327 6.021 6.306 1.00 94.62 101 SER A N 1
ATOM 815 C CA . SER A 1 101 ? -5.692 7.445 6.280 1.00 94.62 101 SER A CA 1
ATOM 816 C C . SER A 1 101 ? -5.182 8.251 7.484 1.00 94.62 101 SER A C 1
ATOM 818 O O . SER A 1 101 ? -4.962 9.458 7.381 1.00 94.62 101 SER A O 1
ATOM 820 N N . THR A 1 102 ? -4.947 7.621 8.645 1.00 94.19 102 THR A N 1
ATOM 821 C CA . THR A 1 102 ? -4.646 8.369 9.888 1.00 94.19 102 THR A CA 1
ATOM 822 C C . THR A 1 102 ? -3.235 8.189 10.449 1.00 94.19 102 THR A C 1
ATOM 824 O O . THR A 1 102 ? -2.738 9.081 11.159 1.00 94.19 102 THR A O 1
ATOM 827 N N . GLN A 1 103 ? -2.580 7.060 10.167 1.00 96.50 103 GLN A N 1
ATOM 828 C CA . GLN A 1 103 ? -1.343 6.659 10.844 1.00 96.50 103 GLN A CA 1
ATOM 829 C C . GLN A 1 103 ? -0.213 6.285 9.882 1.00 96.50 103 GLN A C 1
ATOM 831 O O . GLN A 1 103 ? 0.937 6.629 10.165 1.00 96.50 103 GLN A O 1
ATOM 836 N N . PHE A 1 104 ? -0.519 5.684 8.728 1.00 96.75 104 PHE A N 1
ATOM 837 C CA . PHE A 1 104 ? 0.485 5.216 7.767 1.00 96.75 104 PHE A CA 1
ATOM 838 C C . PHE A 1 104 ? 1.538 6.275 7.436 1.00 96.75 104 PHE A C 1
ATOM 840 O O . PHE A 1 104 ? 2.729 5.995 7.526 1.00 96.75 104 PHE A O 1
ATOM 847 N N . TRP A 1 105 ? 1.137 7.511 7.117 1.00 95.06 105 TRP A N 1
ATOM 848 C CA . TRP A 1 105 ? 2.103 8.554 6.750 1.00 95.06 105 TRP A CA 1
ATOM 849 C C . TRP A 1 105 ? 3.090 8.890 7.876 1.00 95.06 105 TRP A C 1
ATOM 851 O O . TRP A 1 105 ? 4.279 9.111 7.632 1.00 95.06 105 TRP A O 1
ATOM 861 N N . LYS A 1 106 ? 2.622 8.888 9.129 1.00 94.88 106 LYS A N 1
ATOM 862 C CA . LYS A 1 106 ? 3.473 9.151 10.297 1.00 94.88 106 LYS A CA 1
ATOM 863 C C . LYS A 1 106 ? 4.512 8.044 10.457 1.00 94.88 106 LYS A C 1
ATOM 865 O O . LYS A 1 106 ? 5.689 8.335 10.671 1.00 94.88 106 LYS A O 1
ATOM 870 N N . ASP A 1 107 ? 4.088 6.792 10.308 1.00 96.25 107 ASP A N 1
ATOM 871 C CA . ASP A 1 107 ? 4.975 5.631 10.390 1.00 96.25 107 ASP A CA 1
ATOM 872 C C . ASP A 1 107 ? 5.959 5.601 9.217 1.00 96.25 107 ASP A C 1
ATOM 874 O O . ASP A 1 107 ? 7.153 5.359 9.406 1.00 96.25 107 ASP A O 1
ATOM 878 N N . HIS A 1 108 ? 5.482 5.934 8.018 1.00 95.62 108 HIS A N 1
ATOM 879 C CA . HIS A 1 108 ? 6.276 6.027 6.802 1.00 95.62 108 HIS A CA 1
ATOM 880 C C . HIS A 1 108 ? 7.412 7.047 6.948 1.00 95.62 108 HIS A C 1
ATOM 882 O O . HIS A 1 108 ? 8.581 6.724 6.726 1.00 95.62 108 HIS A O 1
ATOM 888 N N . LEU A 1 109 ? 7.096 8.264 7.400 1.00 94.75 109 LEU A N 1
ATOM 889 C CA . LEU A 1 109 ? 8.101 9.292 7.672 1.00 94.75 109 LEU A CA 1
ATOM 890 C C . LEU A 1 109 ? 9.057 8.894 8.796 1.00 94.75 109 LEU A C 1
ATOM 892 O O . LEU A 1 109 ? 10.250 9.186 8.721 1.00 94.75 109 LEU A O 1
ATOM 896 N N . LYS A 1 110 ? 8.571 8.215 9.839 1.00 95.00 110 LYS A N 1
ATOM 897 C CA . LYS A 1 110 ? 9.429 7.739 10.930 1.00 95.00 110 LYS A CA 1
ATOM 898 C C . LYS A 1 110 ? 10.446 6.708 10.434 1.00 95.00 110 LYS A C 1
ATOM 900 O O . LYS A 1 110 ? 11.618 6.797 10.801 1.00 95.00 110 LYS A O 1
ATOM 905 N N . MET A 1 111 ? 10.009 5.767 9.599 1.00 95.31 111 MET A N 1
ATOM 906 C CA . MET A 1 111 ? 10.850 4.711 9.031 1.00 95.31 111 MET A CA 1
ATOM 907 C C . MET A 1 111 ? 11.918 5.288 8.094 1.00 95.31 111 MET A C 1
ATOM 909 O O . MET A 1 111 ? 13.105 4.996 8.232 1.00 95.31 111 MET A O 1
ATOM 913 N N . TYR A 1 112 ? 11.499 6.149 7.165 1.00 94.12 112 TYR A N 1
ATOM 914 C CA . TYR A 1 112 ? 12.337 6.600 6.051 1.00 94.12 112 TYR A CA 1
ATOM 915 C C . TYR A 1 112 ? 12.948 8.000 6.238 1.00 94.12 112 TYR A C 1
ATOM 917 O O . TYR A 1 112 ? 13.745 8.466 5.418 1.00 94.12 112 TYR A O 1
ATOM 925 N N . LYS A 1 113 ? 12.642 8.673 7.350 1.00 90.81 113 LYS A N 1
ATOM 926 C CA . LYS A 1 113 ? 13.182 9.986 7.733 1.00 90.81 113 LYS A CA 1
ATOM 927 C C . LYS A 1 113 ? 13.028 11.011 6.597 1.00 90.81 113 LYS A C 1
ATOM 929 O O . LYS A 1 113 ? 11.927 11.273 6.133 1.00 90.81 113 LYS A O 1
ATOM 934 N N . LYS A 1 114 ? 14.140 11.605 6.141 1.00 85.06 114 LYS A N 1
ATOM 935 C CA . LYS A 1 114 ? 14.180 12.627 5.079 1.00 85.06 114 LYS A CA 1
ATOM 936 C C . LYS A 1 114 ? 14.132 12.047 3.653 1.00 85.06 114 LYS A C 1
ATOM 938 O O . LYS A 1 114 ? 14.416 12.779 2.711 1.00 85.06 114 LYS A O 1
ATOM 943 N N . ARG A 1 115 ? 13.864 10.747 3.485 1.00 89.81 115 ARG A N 1
ATOM 944 C CA . ARG A 1 115 ? 13.854 10.058 2.183 1.00 89.81 115 ARG A CA 1
ATOM 945 C C . ARG A 1 115 ? 12.687 9.066 2.088 1.00 89.81 115 ARG A C 1
ATOM 947 O O . ARG A 1 115 ? 12.943 7.866 1.998 1.00 89.81 115 ARG A O 1
ATOM 954 N N . PRO A 1 116 ? 11.431 9.535 2.184 1.00 92.50 116 PRO A N 1
ATOM 955 C CA . PRO A 1 116 ? 10.279 8.651 2.075 1.00 92.50 116 PRO A CA 1
ATOM 956 C C . PRO A 1 116 ? 10.224 7.996 0.689 1.00 92.50 116 PRO A C 1
ATOM 958 O O . PRO A 1 116 ? 10.772 8.528 -0.271 1.00 92.50 116 PRO A O 1
ATOM 961 N N . ILE A 1 117 ? 9.585 6.830 0.600 1.00 91.94 117 ILE A N 1
ATOM 962 C CA . ILE A 1 117 ? 9.361 6.140 -0.681 1.00 91.94 117 ILE A CA 1
ATOM 963 C C . ILE A 1 117 ? 8.139 6.736 -1.391 1.00 91.94 117 ILE A C 1
ATOM 965 O O . ILE A 1 117 ? 8.127 6.838 -2.614 1.00 91.94 117 ILE A O 1
ATOM 969 N N . TYR A 1 118 ? 7.121 7.136 -0.627 1.00 94.38 118 TYR A N 1
ATOM 970 C CA . TYR A 1 118 ? 5.929 7.817 -1.128 1.00 94.38 118 TYR A CA 1
ATOM 971 C C . TYR A 1 118 ? 5.866 9.232 -0.567 1.00 94.38 118 TYR A C 1
ATOM 973 O O . TYR A 1 118 ? 6.302 9.473 0.552 1.00 94.38 118 TYR A O 1
ATOM 981 N N . TRP A 1 119 ? 5.292 10.167 -1.311 1.00 94.44 119 TRP A N 1
ATOM 982 C CA . TRP A 1 119 ? 5.023 11.517 -0.827 1.00 94.44 119 TRP A CA 1
ATOM 983 C C . TRP A 1 119 ? 3.532 11.681 -0.593 1.00 94.44 119 TRP A C 1
ATOM 985 O O . TRP A 1 119 ? 2.743 11.386 -1.483 1.00 94.44 119 TRP A O 1
ATOM 995 N N . LEU A 1 120 ? 3.148 12.163 0.588 1.00 94.75 120 LEU A N 1
ATOM 996 C CA . LEU A 1 120 ? 1.762 12.522 0.857 1.00 94.75 120 LEU A CA 1
ATOM 997 C C . LEU A 1 120 ? 1.468 13.917 0.299 1.00 94.75 120 LEU A C 1
ATOM 999 O O . LEU A 1 120 ? 2.080 14.898 0.727 1.00 94.75 120 LEU A O 1
ATOM 1003 N N . PHE A 1 121 ? 0.493 13.998 -0.597 1.00 94.81 121 PHE A N 1
ATOM 1004 C CA . PHE A 1 121 ? -0.150 15.242 -1.001 1.00 94.81 121 PHE A CA 1
ATOM 1005 C C . PHE A 1 121 ? -1.507 15.339 -0.313 1.00 94.81 121 PHE A C 1
ATOM 1007 O O . PHE A 1 121 ? -2.204 14.343 -0.150 1.00 94.81 121 PHE A O 1
ATOM 1014 N N . SER A 1 122 ? -1.860 16.543 0.125 1.00 93.88 122 SER A N 1
ATOM 1015 C CA . SER A 1 122 ? -3.078 16.805 0.887 1.00 93.88 122 SER A CA 1
ATOM 1016 C C . SER A 1 122 ? -3.673 18.131 0.441 1.00 93.88 122 SER A C 1
ATOM 1018 O O . SER A 1 122 ? -2.941 19.102 0.237 1.00 93.88 122 SER A O 1
ATOM 1020 N N . SER A 1 123 ? -4.999 18.196 0.333 1.00 92.31 123 SER A N 1
ATOM 1021 C CA . SER A 1 123 ? -5.739 19.420 0.005 1.00 92.31 123 SER A CA 1
ATOM 1022 C C . SER A 1 123 ? -5.706 20.470 1.128 1.00 92.31 123 SER A C 1
ATOM 1024 O O . SER A 1 123 ? -6.357 21.510 1.033 1.00 92.31 123 SER A O 1
ATOM 1026 N N . GLY A 1 124 ? -4.970 20.209 2.211 1.00 86.56 124 GLY A N 1
ATOM 1027 C CA . GLY A 1 124 ? -4.735 21.138 3.306 1.00 86.56 124 GLY A CA 1
ATOM 1028 C C . GLY A 1 124 ? -5.464 20.731 4.578 1.00 86.56 124 GLY A C 1
ATOM 1029 O O . GLY A 1 124 ? -5.697 19.555 4.842 1.00 86.56 124 GLY A O 1
ATOM 1030 N N . LYS A 1 125 ? -5.796 21.725 5.404 1.00 84.62 125 LYS A N 1
ATOM 1031 C CA . LYS A 1 125 ? -6.259 21.517 6.783 1.00 84.62 125 LYS A CA 1
ATOM 1032 C C . LYS A 1 125 ? -7.482 20.602 6.891 1.00 84.62 125 LYS A C 1
ATOM 1034 O O . LYS A 1 125 ? -7.542 19.789 7.806 1.00 84.62 125 LYS A O 1
ATOM 1039 N N . GLU A 1 126 ? -8.409 20.733 5.948 1.00 83.12 126 GLU A N 1
ATOM 1040 C CA . GLU A 1 126 ? -9.668 19.987 5.946 1.00 83.12 126 GLU A CA 1
ATOM 1041 C C . GLU A 1 126 ? -9.534 18.579 5.353 1.00 83.12 126 GLU A C 1
ATOM 1043 O O . GLU A 1 126 ? -10.494 17.823 5.409 1.00 83.12 126 GLU A O 1
ATOM 1048 N N . LYS A 1 127 ? -8.366 18.219 4.788 1.00 84.12 127 LYS A N 1
ATOM 1049 C CA . LYS A 1 127 ? -8.072 16.875 4.253 1.00 84.12 127 LYS A CA 1
ATOM 1050 C C . LYS A 1 127 ? -9.171 16.308 3.340 1.00 84.12 127 LYS A C 1
ATOM 1052 O O . LYS A 1 127 ? -9.385 15.106 3.298 1.00 84.12 127 LYS A O 1
ATOM 1057 N N . ALA A 1 128 ? -9.844 17.179 2.586 1.00 85.19 128 ALA A N 1
ATOM 1058 C CA . ALA A 1 128 ? -10.895 16.792 1.646 1.00 85.19 128 ALA A CA 1
ATOM 1059 C C . ALA A 1 128 ? -10.390 15.817 0.569 1.00 85.19 128 ALA A C 1
ATOM 1061 O O . ALA A 1 128 ? -11.174 15.066 0.002 1.00 85.19 128 ALA A O 1
ATOM 1062 N N . PHE A 1 129 ? -9.088 15.837 0.283 1.00 89.81 129 PHE A N 1
ATOM 1063 C CA . PHE A 1 129 ? -8.422 14.855 -0.556 1.00 89.81 129 PHE A CA 1
ATOM 1064 C C . PHE A 1 129 ? -6.978 14.663 -0.096 1.00 89.81 129 PHE A C 1
ATOM 1066 O O . PHE A 1 129 ? -6.262 15.645 0.135 1.00 89.81 129 PHE A O 1
ATOM 1073 N N . GLU A 1 130 ? -6.538 13.411 -0.006 1.00 95.06 130 GLU A N 1
ATOM 1074 C CA . GLU A 1 130 ? -5.135 13.053 0.185 1.00 95.06 130 GLU A CA 1
ATOM 1075 C C . GLU A 1 130 ? -4.744 11.942 -0.795 1.00 95.06 130 GLU A C 1
ATOM 1077 O O . GLU A 1 130 ? -5.561 11.094 -1.149 1.00 95.06 130 GLU A O 1
ATOM 1082 N N . CYS A 1 131 ? -3.490 11.929 -1.243 1.00 95.88 131 CYS A N 1
ATOM 1083 C CA . CYS A 1 131 ? -2.951 10.844 -2.059 1.00 95.88 131 CYS A CA 1
ATOM 1084 C C . CYS A 1 131 ? -1.465 10.604 -1.778 1.00 95.88 131 CYS A C 1
ATOM 1086 O O . CYS A 1 131 ? -0.725 11.503 -1.366 1.00 95.88 131 CYS A O 1
ATOM 1088 N N . LEU A 1 132 ? -1.025 9.368 -1.999 1.00 96.12 132 LEU A N 1
ATOM 1089 C CA . LEU A 1 132 ? 0.376 8.972 -1.979 1.00 96.12 132 LEU A CA 1
ATOM 1090 C C . LEU A 1 132 ? 0.924 8.989 -3.402 1.00 96.12 132 LEU A C 1
ATOM 1092 O O . LEU A 1 132 ? 0.410 8.296 -4.271 1.00 96.12 132 LEU A O 1
ATOM 1096 N N . VAL A 1 133 ? 2.004 9.730 -3.621 1.00 94.75 133 VAL A N 1
ATOM 1097 C CA . VAL A 1 133 ? 2.649 9.857 -4.930 1.00 94.75 133 VAL A CA 1
ATOM 1098 C C . VAL A 1 133 ? 4.005 9.162 -4.920 1.00 94.75 133 VAL A C 1
ATOM 1100 O O . VAL A 1 133 ? 4.851 9.424 -4.057 1.00 94.75 133 VAL A O 1
ATOM 1103 N N . TYR A 1 134 ? 4.244 8.285 -5.894 1.00 92.88 134 TYR A N 1
ATOM 1104 C CA . TYR A 1 134 ? 5.527 7.609 -6.091 1.00 92.88 134 TYR A CA 1
ATOM 1105 C C . TYR A 1 134 ? 6.445 8.399 -7.038 1.00 92.88 134 TYR A C 1
ATOM 1107 O O . TYR A 1 134 ? 6.685 8.014 -8.185 1.00 92.88 134 TYR A O 1
ATOM 1115 N N . LEU A 1 135 ? 7.010 9.500 -6.529 1.00 89.81 135 LEU A N 1
ATOM 1116 C CA . LEU A 1 135 ? 7.833 10.437 -7.312 1.00 89.81 135 LEU A CA 1
ATOM 1117 C C . LEU A 1 135 ? 9.091 9.818 -7.937 1.00 89.81 135 LEU A C 1
ATOM 1119 O O . LEU A 1 135 ? 9.629 10.356 -8.894 1.00 89.81 135 LEU A O 1
ATOM 1123 N N . HIS A 1 136 ? 9.555 8.662 -7.461 1.00 87.38 136 HIS A N 1
ATOM 1124 C CA . HIS A 1 136 ? 10.721 7.985 -8.037 1.00 87.38 136 HIS A CA 1
ATOM 1125 C C . HIS A 1 136 ? 10.530 7.528 -9.498 1.00 87.38 136 HIS A C 1
ATOM 1127 O O . HIS A 1 136 ? 11.515 7.202 -10.166 1.00 87.38 136 HIS A O 1
ATOM 1133 N N . ARG A 1 137 ? 9.285 7.486 -9.999 1.00 83.75 137 ARG A N 1
ATOM 1134 C CA . ARG A 1 137 ? 8.973 7.229 -11.418 1.00 83.75 137 ARG A CA 1
ATOM 1135 C C . ARG A 1 137 ? 8.918 8.491 -12.275 1.00 83.75 137 ARG A C 1
ATOM 1137 O O . ARG A 1 137 ? 8.905 8.374 -13.494 1.00 83.75 137 ARG A O 1
ATOM 1144 N N . TYR A 1 138 ? 8.889 9.668 -11.670 1.00 82.81 138 TYR A N 1
ATOM 1145 C CA . TYR A 1 138 ? 8.764 10.909 -12.416 1.00 82.81 138 TYR A CA 1
ATOM 1146 C C . TYR A 1 138 ? 10.130 11.289 -12.992 1.00 82.81 138 TYR A C 1
ATOM 1148 O O . TYR A 1 138 ? 11.180 10.984 -12.417 1.00 82.81 138 TYR A O 1
ATOM 1156 N N . ASN A 1 139 ? 10.114 11.894 -14.171 1.00 79.38 139 ASN A N 1
ATOM 1157 C CA . ASN A 1 139 ? 11.285 12.408 -14.872 1.00 79.38 139 ASN A CA 1
ATOM 1158 C C . ASN A 1 139 ? 10.906 13.747 -15.519 1.00 79.38 139 ASN A C 1
ATOM 1160 O O . ASN A 1 139 ? 9.754 14.142 -15.441 1.00 79.38 139 ASN A O 1
ATOM 1164 N N . ASP A 1 140 ? 11.842 14.441 -16.166 1.00 74.44 140 ASP A N 1
ATOM 1165 C CA . ASP A 1 140 ? 11.597 15.793 -16.702 1.00 74.44 140 ASP A CA 1
ATOM 1166 C C . ASP A 1 140 ? 10.443 15.885 -17.730 1.00 74.44 140 ASP A C 1
ATOM 1168 O O . ASP A 1 140 ? 10.010 16.987 -18.062 1.00 74.44 140 ASP A O 1
ATOM 1172 N N . ALA A 1 141 ? 9.955 14.752 -18.252 1.00 67.12 141 ALA A N 1
ATOM 1173 C CA . ALA A 1 141 ? 8.825 14.676 -19.178 1.00 67.12 141 ALA A CA 1
ATOM 1174 C C . ALA A 1 141 ? 7.474 14.338 -18.506 1.00 67.12 141 ALA A C 1
ATOM 1176 O O . ALA A 1 141 ? 6.467 14.269 -19.215 1.00 67.12 141 ALA A O 1
ATOM 1177 N N . THR A 1 142 ? 7.450 14.136 -17.183 1.00 59.47 142 THR A N 1
ATOM 1178 C CA . THR A 1 142 ? 6.269 13.788 -16.374 1.00 59.47 142 THR A CA 1
ATOM 1179 C C . THR A 1 142 ? 6.100 14.764 -15.216 1.00 59.47 142 THR A C 1
ATOM 1181 O O . THR A 1 142 ? 4.989 15.318 -15.080 1.00 59.47 142 THR A O 1
#

Radius of gyration: 16.23 Å; chains: 1; bounding box: 34×40×41 Å

pLDDT: mean 93.54, std 5.82, range [59.47, 98.69]

Sequence (1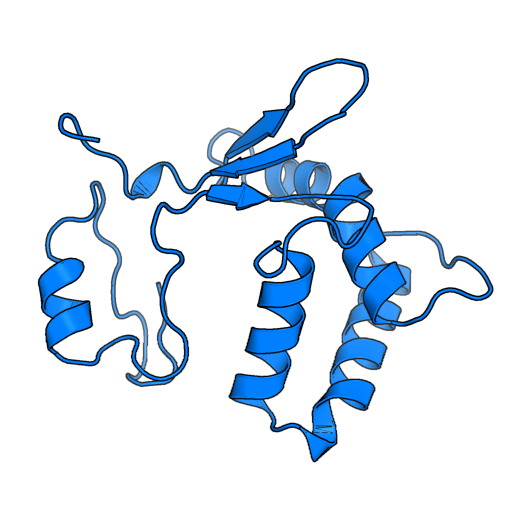42 aa):
RYSLDREGLVYAHEGNKGFSELVAEGAYKTFPADSDGILPLMDDEWFDDDVTSRVKEFVRTVWGEEHLQENLEFIAESLCLYAIKPKKGESALETIRRYLSTQFWKDHLKMYKKRPIYWLFSSGKEKAFECLVYLHRYNDAT